Protein AF-A0A2J5HKT7-F1 (afdb_monomer)

Radius of gyration: 16.95 Å; Cα contacts (8 Å, |Δi|>4): 64; chains: 1; bounding box: 25×55×32 Å

Structure (mmCIF, N/CA/C/O backbone):
data_AF-A0A2J5HKT7-F1
#
_entry.id   AF-A0A2J5HKT7-F1
#
loop_
_atom_site.group_PDB
_atom_site.id
_atom_site.type_symbol
_atom_site.label_atom_id
_atom_site.label_alt_id
_atom_site.label_comp_id
_atom_site.label_asym_id
_atom_site.label_entity_id
_atom_site.label_seq_id
_atom_site.pdbx_PDB_ins_code
_atom_site.Cartn_x
_atom_site.Cartn_y
_atom_site.Cartn_z
_atom_site.occupancy
_atom_site.B_iso_or_equiv
_atom_site.auth_seq_id
_atom_site.auth_comp_id
_atom_site.auth_asym_id
_atom_site.auth_atom_id
_atom_site.pdbx_PDB_model_num
ATOM 1 N N . MET A 1 1 ? -6.148 47.589 18.302 1.00 57.72 1 MET A N 1
ATOM 2 C CA . MET A 1 1 ? -6.672 46.592 19.256 1.00 57.72 1 MET A CA 1
ATOM 3 C C . MET A 1 1 ? -7.956 46.094 18.620 1.00 57.72 1 MET A C 1
ATOM 5 O O . MET A 1 1 ? -8.938 46.808 18.666 1.00 57.72 1 MET A O 1
ATOM 9 N N . ASP A 1 2 ? -7.946 45.076 17.775 1.00 40.47 2 ASP A N 1
ATOM 10 C CA . ASP A 1 2 ? -7.436 43.724 18.003 1.00 40.47 2 ASP A CA 1
ATOM 11 C C . ASP A 1 2 ? -6.790 43.149 16.726 1.00 40.47 2 ASP A C 1
ATOM 13 O O . ASP A 1 2 ? -7.184 43.481 15.608 1.00 40.47 2 ASP A O 1
ATOM 17 N N . SER A 1 3 ? -5.754 42.342 16.924 1.00 51.41 3 SER A N 1
ATOM 18 C CA . SER A 1 3 ? -4.893 41.742 15.914 1.00 51.41 3 SER A CA 1
ATOM 19 C C . SER A 1 3 ? -5.202 40.252 15.850 1.00 51.41 3 SER A C 1
ATOM 21 O O . SER A 1 3 ? -4.935 39.544 16.813 1.00 51.41 3 SER A O 1
ATOM 23 N N . ALA A 1 4 ? -5.656 39.739 14.709 1.00 47.50 4 ALA A N 1
ATOM 24 C CA . ALA A 1 4 ? -5.588 38.304 14.442 1.00 47.50 4 ALA A CA 1
ATOM 25 C C . ALA A 1 4 ? -5.485 38.042 12.938 1.00 47.50 4 ALA A C 1
ATOM 27 O O . ALA A 1 4 ? -6.455 37.725 12.254 1.00 47.50 4 ALA A O 1
ATOM 28 N N . THR A 1 5 ? -4.267 38.159 12.412 1.00 51.62 5 THR A N 1
ATOM 29 C CA . THR A 1 5 ? -3.851 37.452 11.199 1.00 51.62 5 THR A CA 1
ATOM 30 C C . THR A 1 5 ? -3.888 35.952 11.484 1.00 51.62 5 THR A C 1
ATOM 32 O O . THR A 1 5 ? -2.881 35.351 11.852 1.00 51.62 5 THR A O 1
ATOM 35 N N . GLY A 1 6 ? -5.068 35.349 11.365 1.00 48.94 6 GLY A N 1
ATOM 36 C CA . GLY A 1 6 ? -5.215 33.902 11.323 1.00 48.94 6 GLY A CA 1
ATOM 37 C C . GLY A 1 6 ? -4.751 33.414 9.961 1.00 48.94 6 GLY A C 1
ATOM 38 O O . GLY A 1 6 ? -5.541 33.342 9.024 1.00 48.94 6 GLY A O 1
ATOM 39 N N . THR A 1 7 ? -3.459 33.126 9.820 1.00 46.09 7 THR A N 1
ATOM 40 C CA . THR A 1 7 ? -2.966 32.342 8.687 1.00 46.09 7 THR A CA 1
ATOM 41 C C . THR A 1 7 ? -3.723 31.021 8.670 1.00 46.09 7 THR A C 1
ATOM 43 O O . THR A 1 7 ? -3.567 30.195 9.570 1.00 46.09 7 THR A O 1
ATOM 46 N N . PHE A 1 8 ? -4.581 30.851 7.667 1.00 59.47 8 PHE A N 1
ATOM 47 C CA . PHE A 1 8 ? -5.263 29.603 7.379 1.00 59.47 8 PHE A CA 1
ATOM 48 C C . PHE A 1 8 ? -4.177 28.571 7.063 1.00 59.47 8 PHE A C 1
ATOM 50 O O . PHE A 1 8 ? -3.551 28.630 6.004 1.00 59.47 8 PHE A O 1
ATOM 57 N N . TYR A 1 9 ? -3.877 27.676 8.005 1.00 55.81 9 TYR A N 1
ATOM 58 C CA . TYR A 1 9 ? -3.084 26.493 7.688 1.00 55.81 9 TYR A CA 1
ATOM 59 C C . TYR A 1 9 ? -3.823 25.773 6.557 1.00 55.81 9 TYR A C 1
ATOM 61 O O . TYR A 1 9 ? -5.027 25.538 6.706 1.00 55.81 9 TYR A O 1
ATOM 69 N N . PRO A 1 10 ? -3.178 25.472 5.417 1.00 58.56 10 PRO A N 1
ATOM 70 C CA . PRO A 1 10 ? -3.860 24.754 4.359 1.00 58.56 10 PRO A CA 1
ATOM 71 C C . PRO A 1 10 ? -4.332 23.424 4.944 1.00 58.56 10 PRO A C 1
ATOM 73 O O . PRO A 1 10 ? -3.537 22.628 5.448 1.00 58.56 10 PRO A O 1
ATOM 76 N N . SER A 1 11 ? -5.647 23.215 4.919 1.00 69.81 11 SER A N 1
ATOM 77 C CA . SER A 1 11 ? -6.233 21.890 5.063 1.00 69.81 11 SER A CA 1
ATOM 78 C C . SER A 1 11 ? -5.466 20.938 4.148 1.00 69.81 11 SER A C 1
ATOM 80 O O . SER A 1 11 ? -5.208 21.298 2.998 1.00 69.81 11 SER A O 1
ATOM 82 N N . PHE A 1 12 ? -5.084 19.763 4.649 1.00 66.88 12 PHE A N 1
ATOM 83 C CA . PHE A 1 12 ? -4.406 18.751 3.840 1.00 66.88 12 PHE A CA 1
ATOM 84 C C . PHE A 1 12 ? -5.152 18.548 2.515 1.00 66.88 12 PHE A C 1
ATOM 86 O O . PHE A 1 12 ? -6.361 18.310 2.510 1.00 66.88 12 PHE A O 1
ATOM 93 N N . GLU A 1 13 ? -4.434 18.662 1.399 1.00 71.50 13 GLU A N 1
ATOM 94 C CA . GLU A 1 13 ? -4.978 18.352 0.084 1.00 71.50 13 GLU A CA 1
ATOM 95 C C . GLU A 1 13 ? -5.180 16.838 -0.002 1.00 71.50 13 GLU A C 1
ATOM 97 O O . GLU A 1 13 ? -4.227 16.060 0.103 1.00 71.50 13 GLU A O 1
ATOM 102 N N . MET A 1 14 ? -6.433 16.404 -0.147 1.00 67.12 14 MET A N 1
ATOM 103 C CA . MET A 1 14 ? -6.710 15.004 -0.437 1.00 67.12 14 MET A CA 1
ATOM 104 C C . MET A 1 14 ? -6.345 14.726 -1.890 1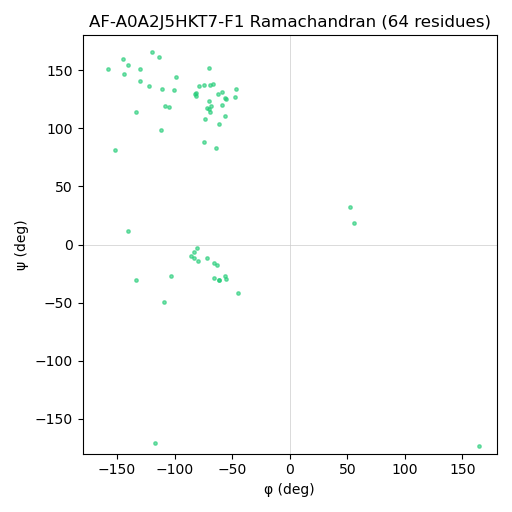.00 67.12 14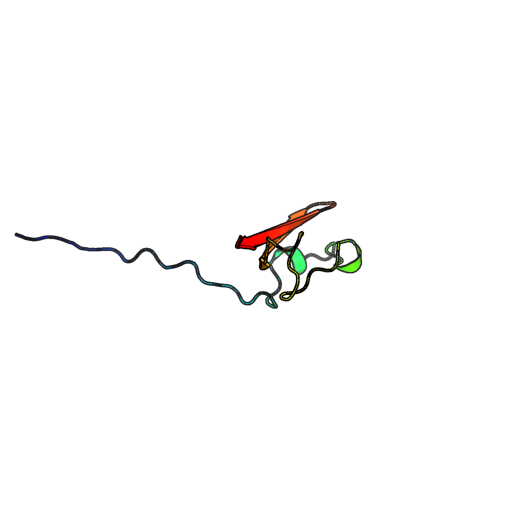 MET A C 1
ATOM 106 O O . MET A 1 14 ? -7.046 15.141 -2.809 1.00 67.12 14 MET A O 1
ATOM 110 N N . VAL A 1 15 ? -5.249 13.999 -2.077 1.00 70.75 15 VAL A N 1
ATOM 111 C CA . VAL A 1 15 ? -4.862 13.441 -3.372 1.00 70.75 15 VAL A CA 1
ATOM 112 C C . VAL A 1 15 ? -5.889 12.377 -3.773 1.00 70.75 15 VAL A C 1
ATOM 114 O O . VAL A 1 15 ? -6.323 11.584 -2.931 1.00 70.75 15 VAL A O 1
ATOM 117 N N . ASP A 1 16 ? -6.295 12.349 -5.048 1.00 74.50 16 ASP A N 1
ATOM 118 C CA . ASP A 1 16 ? -7.130 11.261 -5.563 1.00 74.50 16 ASP A CA 1
ATOM 119 C C . ASP A 1 16 ? -6.419 9.929 -5.292 1.00 74.50 16 ASP A C 1
ATOM 121 O O . ASP A 1 16 ? -5.278 9.740 -5.681 1.00 74.50 16 ASP A O 1
ATOM 125 N N . PHE A 1 17 ? -7.067 8.975 -4.634 1.00 71.44 17 PHE A N 1
ATOM 126 C CA . PHE A 1 17 ? -6.464 7.672 -4.357 1.00 71.44 17 PHE A CA 1
ATOM 127 C C . PHE A 1 17 ? -6.128 6.864 -5.623 1.00 71.44 17 PHE A C 1
ATOM 129 O O . PHE A 1 17 ? -5.311 5.954 -5.543 1.00 71.44 17 PHE A O 1
ATOM 136 N N . TYR A 1 18 ? -6.701 7.192 -6.788 1.00 73.94 18 TYR A N 1
ATOM 137 C CA . TYR A 1 18 ? -6.259 6.616 -8.066 1.00 73.94 18 TYR A CA 1
ATOM 138 C C . TYR A 1 18 ? -5.046 7.336 -8.663 1.00 73.94 18 TYR A C 1
ATOM 140 O O . TYR A 1 18 ? -4.438 6.826 -9.604 1.00 73.94 18 TYR A O 1
ATOM 148 N N . GLN A 1 19 ? -4.679 8.501 -8.129 1.00 79.00 19 GLN A N 1
ATOM 149 C CA . GLN A 1 19 ? -3.438 9.159 -8.487 1.00 79.00 19 GLN A CA 1
ATOM 150 C C . GLN A 1 19 ? -2.282 8.325 -7.945 1.00 79.00 19 GLN A C 1
ATOM 152 O O . GLN A 1 19 ? -2.138 8.135 -6.736 1.00 79.00 19 GLN A O 1
ATOM 157 N N . LEU A 1 20 ? -1.438 7.857 -8.861 1.00 72.19 20 LEU A N 1
ATOM 158 C CA . LEU A 1 20 ? -0.224 7.150 -8.494 1.00 72.19 20 LEU A CA 1
ATOM 159 C C . LEU A 1 20 ? 0.645 8.055 -7.619 1.00 72.19 20 LEU A C 1
ATOM 161 O O . LEU A 1 20 ? 0.913 9.213 -7.974 1.00 72.19 20 LEU A O 1
ATOM 165 N N . VAL A 1 21 ? 1.113 7.516 -6.496 1.00 78.25 21 VAL A N 1
ATOM 166 C CA . VAL A 1 21 ? 2.141 8.194 -5.700 1.00 78.25 21 VAL A CA 1
ATOM 167 C C . VAL A 1 21 ? 3.460 8.156 -6.467 1.00 78.25 21 VAL A C 1
ATOM 169 O O . VAL A 1 21 ? 3.696 7.243 -7.254 1.00 78.25 21 VAL A O 1
ATOM 172 N N . LYS A 1 22 ? 4.341 9.142 -6.247 1.00 78.75 22 LYS A N 1
ATOM 173 C CA . LYS A 1 22 ? 5.630 9.267 -6.958 1.00 78.75 22 LYS A CA 1
ATOM 174 C C . LYS A 1 22 ? 6.385 7.936 -7.054 1.00 78.75 22 LYS A C 1
ATOM 176 O O . LYS A 1 22 ? 6.937 7.617 -8.103 1.00 78.75 22 LYS A O 1
ATOM 181 N N . ASP A 1 23 ? 6.382 7.168 -5.972 1.00 77.00 23 ASP A N 1
ATOM 182 C CA . ASP A 1 23 ? 7.116 5.912 -5.899 1.00 77.00 23 ASP A CA 1
ATOM 183 C C . ASP A 1 23 ? 6.562 4.857 -6.874 1.00 77.00 23 ASP A C 1
ATOM 185 O O . ASP A 1 23 ? 7.313 4.014 -7.353 1.00 77.00 23 ASP A O 1
ATOM 189 N N . GLU A 1 24 ? 5.269 4.881 -7.207 1.00 79.62 24 GLU A N 1
ATOM 190 C CA . GLU A 1 24 ? 4.659 3.911 -8.132 1.00 79.62 24 GLU A CA 1
ATOM 191 C C . GLU A 1 24 ? 5.073 4.123 -9.592 1.00 79.62 24 GLU A C 1
ATOM 193 O O . GLU A 1 24 ? 4.859 3.243 -10.422 1.00 79.62 24 GLU A O 1
ATOM 198 N N . TYR A 1 25 ? 5.711 5.254 -9.900 1.00 84.19 25 TYR A N 1
ATOM 199 C CA . TYR A 1 25 ? 6.365 5.486 -11.188 1.00 84.19 25 TYR A CA 1
ATOM 200 C C . TYR A 1 25 ? 7.779 4.890 -11.256 1.00 84.19 25 TYR A C 1
ATOM 202 O O . TYR A 1 25 ? 8.409 4.934 -12.314 1.00 84.19 25 TYR A O 1
ATOM 210 N N . LEU A 1 26 ? 8.313 4.357 -10.150 1.00 86.44 26 LEU A N 1
ATOM 211 C CA . LEU A 1 26 ? 9.634 3.735 -10.153 1.00 86.44 26 LEU A CA 1
ATOM 212 C C . LEU A 1 26 ? 9.599 2.419 -10.949 1.00 86.44 26 LEU A C 1
ATOM 214 O O . LEU A 1 26 ? 8.695 1.613 -10.735 1.00 86.44 26 LEU A O 1
ATOM 218 N N . PRO A 1 27 ? 10.606 2.137 -11.798 1.00 84.56 27 PRO A N 1
ATOM 219 C CA . PRO A 1 27 ? 10.652 0.910 -12.603 1.00 84.56 27 PRO A CA 1
ATOM 220 C C . PRO A 1 27 ? 10.570 -0.391 -11.790 1.00 84.56 27 PRO A C 1
ATOM 222 O O . PRO A 1 27 ? 10.111 -1.417 -12.293 1.00 84.56 27 PRO A O 1
ATOM 225 N N . ASP A 1 28 ? 11.011 -0.349 -10.532 1.00 84.75 28 ASP A N 1
ATOM 226 C CA . ASP A 1 28 ? 11.017 -1.502 -9.631 1.00 84.75 28 ASP A CA 1
ATOM 227 C C . ASP A 1 28 ? 9.694 -1.702 -8.881 1.00 84.75 28 ASP A C 1
ATOM 229 O O . ASP A 1 28 ? 9.497 -2.749 -8.246 1.00 84.75 28 ASP A O 1
ATOM 233 N N . TYR A 1 29 ? 8.774 -0.734 -8.958 1.00 85.94 29 TYR A N 1
ATOM 234 C CA . TYR A 1 29 ? 7.434 -0.894 -8.420 1.00 85.94 29 TYR A CA 1
ATOM 235 C C . TYR A 1 29 ? 6.655 -1.898 -9.267 1.00 85.94 29 TYR A C 1
ATOM 237 O O . TYR A 1 29 ? 6.479 -1.732 -10.473 1.00 85.94 29 TYR A O 1
ATOM 245 N N . LYS A 1 30 ? 6.151 -2.950 -8.619 1.00 87.94 30 LYS A N 1
ATOM 246 C CA . LYS A 1 30 ? 5.228 -3.899 -9.241 1.00 87.94 30 LYS A CA 1
ATOM 247 C C . LYS A 1 30 ? 4.063 -4.151 -8.297 1.00 87.94 30 LYS A C 1
ATOM 249 O O . LYS A 1 30 ? 4.257 -4.687 -7.208 1.00 87.94 30 LYS A O 1
ATOM 254 N N . ALA A 1 31 ? 2.867 -3.723 -8.698 1.00 85.31 31 ALA A N 1
ATOM 255 C CA . ALA A 1 31 ? 1.667 -3.797 -7.862 1.00 85.31 31 ALA A CA 1
ATOM 256 C C . ALA A 1 31 ? 1.295 -5.243 -7.478 1.00 85.31 31 ALA A C 1
ATOM 258 O O . ALA A 1 31 ? 0.793 -5.473 -6.384 1.00 85.31 31 ALA A O 1
ATOM 259 N N . ASP A 1 32 ? 1.604 -6.213 -8.342 1.00 88.44 32 ASP A N 1
ATOM 260 C CA . ASP A 1 32 ? 1.388 -7.652 -8.130 1.00 88.44 32 ASP A CA 1
ATOM 261 C C . ASP A 1 32 ? 2.235 -8.259 -6.995 1.00 88.44 32 ASP A C 1
ATOM 263 O O . ASP A 1 32 ? 1.919 -9.339 -6.500 1.00 88.44 32 ASP A O 1
ATOM 267 N N . ARG A 1 33 ? 3.288 -7.564 -6.541 1.00 89.50 33 ARG A N 1
ATOM 268 C CA . ARG A 1 33 ? 4.102 -7.964 -5.380 1.00 89.50 33 ARG A CA 1
ATOM 269 C C . ARG A 1 33 ? 3.460 -7.615 -4.042 1.00 89.50 33 ARG A C 1
ATOM 271 O O . ARG A 1 33 ? 3.931 -8.085 -3.007 1.00 89.50 33 ARG A O 1
ATOM 278 N N . PHE A 1 34 ? 2.434 -6.771 -4.043 1.00 88.31 34 PHE A N 1
ATOM 279 C CA . PHE A 1 34 ? 1.791 -6.279 -2.833 1.00 88.31 34 PHE A CA 1
ATOM 280 C C . PHE A 1 34 ? 0.364 -6.798 -2.722 1.00 88.31 34 PHE A C 1
ATOM 282 O O . PHE A 1 34 ? -0.254 -7.238 -3.689 1.00 88.31 34 PHE A O 1
ATOM 289 N N . TYR A 1 35 ? -0.175 -6.736 -1.507 1.00 86.88 35 TYR A N 1
ATOM 290 C CA . TYR A 1 35 ? -1.568 -7.083 -1.287 1.00 86.88 35 TYR A CA 1
ATOM 291 C C . TYR A 1 35 ? -2.483 -6.123 -2.073 1.00 86.88 35 TYR A C 1
ATOM 293 O O . TYR A 1 35 ? -2.320 -4.907 -1.934 1.00 86.88 35 TYR A O 1
ATOM 301 N N . PRO A 1 36 ? -3.452 -6.621 -2.865 1.00 85.69 36 PRO A N 1
ATOM 302 C CA . PRO A 1 36 ? -4.346 -5.757 -3.624 1.00 85.69 36 PRO A CA 1
ATOM 303 C C . PRO A 1 36 ? -5.290 -5.016 -2.667 1.00 85.69 36 PRO A C 1
ATOM 305 O O . PRO A 1 36 ? -6.126 -5.621 -1.992 1.00 85.69 36 PRO A O 1
ATOM 308 N N . VAL A 1 37 ? -5.150 -3.692 -2.599 1.00 85.38 37 VAL A N 1
ATOM 309 C CA . VAL A 1 37 ? -6.007 -2.806 -1.800 1.00 85.38 37 VAL A CA 1
ATOM 310 C C . VAL A 1 37 ? -6.854 -1.953 -2.736 1.00 85.38 37 VAL A C 1
ATOM 312 O O . VAL A 1 37 ? -6.339 -1.385 -3.695 1.00 85.38 37 VAL A O 1
ATOM 315 N N . THR A 1 38 ? -8.149 -1.847 -2.439 1.00 81.06 38 THR A N 1
ATOM 316 C CA . THR A 1 38 ? -9.101 -0.984 -3.154 1.00 81.06 38 THR A CA 1
ATOM 317 C C . THR A 1 38 ? -9.704 0.048 -2.196 1.00 81.06 38 THR A C 1
ATOM 319 O O . THR A 1 38 ? -9.582 -0.090 -0.978 1.00 81.06 38 THR A O 1
ATOM 322 N N . ARG A 1 39 ? -10.358 1.091 -2.720 1.00 72.44 39 ARG A N 1
ATOM 323 C CA . ARG A 1 39 ? -11.007 2.140 -1.903 1.00 72.44 39 ARG A CA 1
ATOM 324 C C . ARG A 1 39 ? -12.115 1.595 -1.002 1.00 72.44 39 ARG A C 1
ATOM 326 O O . ARG A 1 39 ? -12.371 2.126 0.072 1.00 72.44 39 ARG A O 1
ATOM 333 N N . GLU A 1 40 ? -12.778 0.539 -1.452 1.00 80.31 40 GLU A N 1
ATOM 334 C CA . GLU A 1 40 ? -13.893 -0.115 -0.766 1.00 80.31 40 GLU A CA 1
ATOM 335 C C . GLU A 1 40 ? -13.407 -1.066 0.335 1.00 80.31 40 GLU A C 1
ATOM 337 O O . GLU A 1 40 ? -14.203 -1.665 1.058 1.00 80.31 40 GLU A O 1
ATOM 342 N N . ARG A 1 41 ? -12.087 -1.224 0.472 1.00 84.88 41 ARG A N 1
ATOM 343 C CA . ARG A 1 41 ? -11.478 -2.095 1.461 1.00 84.88 41 ARG A CA 1
ATOM 344 C C . ARG A 1 41 ? -11.640 -1.498 2.857 1.00 84.88 41 ARG A C 1
ATOM 346 O O . ARG A 1 41 ? -11.055 -0.464 3.186 1.00 84.88 41 ARG A O 1
ATOM 353 N N . VAL A 1 42 ? -12.352 -2.229 3.707 1.00 89.06 42 VAL A N 1
ATOM 354 C CA . VAL A 1 42 ? -12.326 -2.037 5.157 1.00 89.06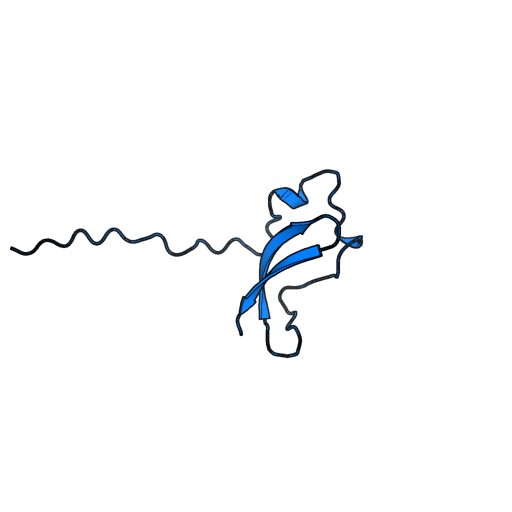 42 VAL A CA 1
ATOM 355 C C . VAL A 1 42 ? -11.509 -3.173 5.764 1.00 89.06 42 VAL A C 1
ATOM 357 O O . VAL A 1 42 ? -11.835 -4.348 5.603 1.00 89.06 42 VAL A O 1
ATOM 360 N N . PHE A 1 43 ? -10.403 -2.845 6.426 1.00 87.94 43 PHE A N 1
ATOM 361 C CA . PHE A 1 43 ? -9.599 -3.839 7.129 1.00 87.94 43 PHE A CA 1
ATOM 362 C C . PHE A 1 43 ? -10.188 -4.120 8.508 1.00 87.94 43 PHE A C 1
ATOM 364 O O . PHE A 1 43 ? -10.437 -3.197 9.286 1.00 87.94 43 PHE A O 1
ATOM 371 N N . GLN A 1 44 ? -10.373 -5.411 8.804 1.00 88.75 44 GLN A N 1
ATOM 372 C CA . GLN A 1 44 ? -10.935 -5.903 10.068 1.00 88.75 44 GLN A CA 1
ATOM 373 C C . GLN A 1 44 ? -12.279 -5.249 10.431 1.00 88.75 44 GLN A C 1
ATOM 375 O O . GLN A 1 44 ? -12.520 -4.996 11.607 1.00 88.75 44 GLN A O 1
ATOM 380 N N . ASP A 1 45 ? -13.094 -4.897 9.432 1.00 87.75 45 ASP A N 1
ATOM 381 C CA . ASP A 1 45 ? -14.392 -4.219 9.591 1.00 87.75 45 ASP A CA 1
ATOM 382 C C . ASP A 1 45 ? -14.344 -2.891 10.371 1.00 87.75 45 ASP A C 1
ATOM 384 O O . ASP A 1 45 ? -15.364 -2.407 10.857 1.00 87.75 45 ASP A 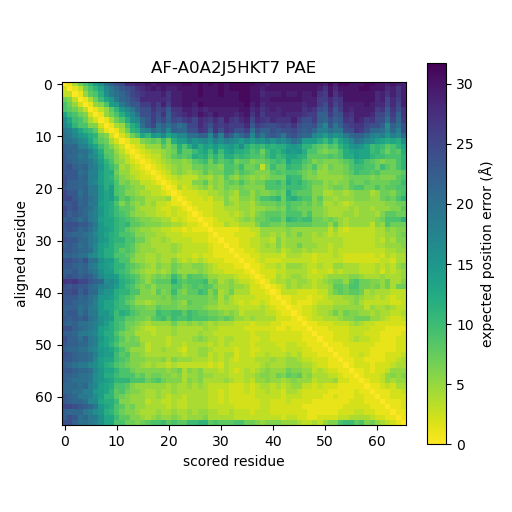O 1
ATOM 388 N N . ARG A 1 46 ? -13.153 -2.287 10.499 1.00 90.19 46 ARG A N 1
ATOM 389 C CA . ARG A 1 46 ? -12.927 -1.079 11.308 1.00 90.19 46 ARG A CA 1
ATOM 390 C C . ARG A 1 46 ? -12.108 -0.006 10.613 1.00 90.19 46 ARG A C 1
ATOM 392 O O . ARG A 1 46 ? -12.293 1.165 10.893 1.00 90.19 46 ARG A O 1
ATOM 399 N N . HIS A 1 47 ? -11.192 -0.384 9.730 1.00 91.00 47 HIS A N 1
ATOM 400 C CA . HIS A 1 47 ? -10.235 0.561 9.162 1.00 91.00 47 HIS A CA 1
ATOM 401 C C . HIS A 1 47 ? -10.516 0.768 7.683 1.00 91.00 47 HIS A C 1
ATOM 403 O O . HIS A 1 47 ? -10.115 -0.044 6.845 1.00 91.00 47 HIS A O 1
ATOM 409 N N . GLN A 1 48 ? -11.220 1.849 7.359 1.00 90.56 48 GLN A N 1
ATOM 410 C CA . GLN A 1 48 ? -11.478 2.212 5.974 1.00 90.56 48 GLN A CA 1
ATOM 411 C C . GLN A 1 48 ? -10.270 2.932 5.387 1.00 90.56 48 GLN A C 1
ATOM 413 O O . GLN A 1 48 ? -9.804 3.933 5.931 1.00 90.56 48 GLN A O 1
ATOM 418 N N . ILE A 1 49 ? -9.797 2.445 4.245 1.00 89.25 49 ILE A N 1
ATOM 419 C CA . ILE A 1 49 ? -8.654 3.026 3.550 1.00 89.25 49 ILE A CA 1
ATOM 420 C C . ILE A 1 49 ? -9.045 4.346 2.865 1.00 89.25 49 ILE A C 1
ATOM 422 O O . ILE A 1 49 ? -10.098 4.446 2.239 1.00 89.25 49 ILE A O 1
ATOM 426 N N . ILE A 1 50 ? -8.176 5.356 2.978 1.00 87.31 50 ILE A N 1
ATOM 427 C CA . ILE A 1 50 ? -8.365 6.698 2.404 1.00 87.31 50 ILE A CA 1
ATOM 428 C C . ILE A 1 50 ? -7.414 6.963 1.237 1.00 87.31 50 ILE A C 1
ATOM 430 O O . ILE A 1 50 ? -7.861 7.442 0.199 1.00 87.31 50 ILE A O 1
ATOM 434 N N . ALA A 1 51 ? -6.115 6.695 1.413 1.00 84.56 51 ALA A N 1
ATOM 435 C CA . ALA A 1 51 ? -5.058 7.024 0.449 1.00 84.56 51 ALA A CA 1
ATOM 436 C C . ALA A 1 51 ? -3.820 6.142 0.659 1.00 84.56 51 ALA A C 1
ATOM 438 O O . ALA A 1 51 ? -3.527 5.729 1.787 1.00 84.56 51 ALA A O 1
ATOM 439 N N . LYS A 1 52 ? -3.066 5.880 -0.414 1.00 85.62 52 LYS A N 1
ATOM 440 C CA . LYS A 1 52 ? -1.737 5.267 -0.318 1.00 85.62 52 LYS A CA 1
ATOM 441 C C . LYS A 1 52 ? -0.715 6.322 0.097 1.00 85.62 52 LYS A C 1
ATOM 443 O O . LYS A 1 52 ? -0.719 7.424 -0.436 1.00 85.62 52 LYS A O 1
ATOM 448 N N . LEU A 1 53 ? 0.170 5.974 1.028 1.00 85.88 53 LEU A N 1
ATOM 449 C CA . LEU A 1 53 ? 1.244 6.858 1.495 1.00 85.88 53 LEU A CA 1
ATOM 450 C C . LEU A 1 53 ? 2.610 6.493 0.906 1.00 85.88 53 LEU A C 1
ATOM 452 O O . LEU A 1 53 ? 3.471 7.355 0.792 1.00 85.88 53 LEU A O 1
ATOM 456 N N . GLY A 1 54 ? 2.817 5.225 0.542 1.00 85.44 54 GLY A N 1
ATOM 457 C CA . GLY A 1 54 ? 4.065 4.756 -0.062 1.00 85.44 54 GLY A CA 1
ATOM 458 C C . GLY A 1 54 ? 4.206 3.237 -0.030 1.00 85.44 54 GLY A C 1
ATOM 459 O O . GLY A 1 54 ? 3.279 2.517 0.361 1.00 85.44 54 GLY A O 1
ATOM 460 N N . PHE A 1 55 ? 5.374 2.738 -0.430 1.00 86.75 55 PHE A N 1
ATOM 461 C CA . PHE A 1 55 ? 5.746 1.328 -0.300 1.00 86.75 55 PHE A CA 1
ATOM 462 C C . PHE A 1 55 ? 7.217 1.166 0.096 1.00 86.75 55 PHE A C 1
ATOM 464 O O . PHE A 1 55 ? 8.043 2.040 -0.145 1.00 86.75 55 PHE A O 1
ATOM 471 N N . GLY A 1 56 ? 7.528 0.040 0.728 1.00 85.62 56 GLY A N 1
ATOM 472 C CA . GLY A 1 56 ? 8.886 -0.428 0.985 1.00 85.62 56 GLY A CA 1
ATOM 473 C C . GLY A 1 56 ? 9.147 -1.750 0.267 1.00 85.62 56 GLY A C 1
ATOM 474 O O . GLY A 1 56 ? 8.321 -2.223 -0.512 1.00 85.62 56 GLY A O 1
ATOM 475 N N . SER A 1 57 ? 10.276 -2.393 0.568 1.00 85.56 57 SER A N 1
ATOM 476 C CA . SER A 1 57 ? 10.701 -3.630 -0.108 1.00 85.56 57 SER A CA 1
ATOM 477 C C . SER A 1 57 ? 9.672 -4.768 -0.067 1.00 85.56 57 SER A C 1
ATOM 479 O O . SER A 1 57 ? 9.645 -5.595 -0.97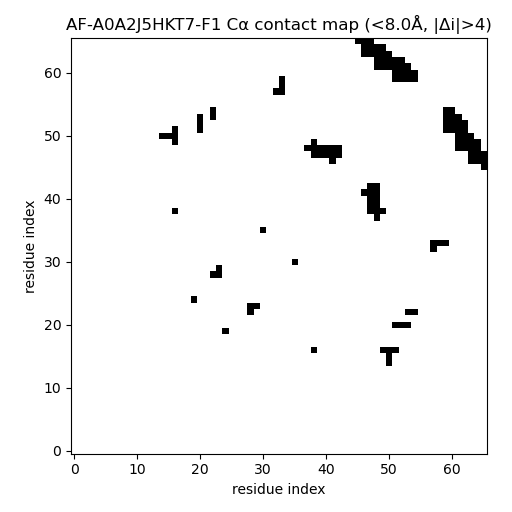3 1.00 85.56 57 SER A O 1
ATOM 481 N N . SER A 1 58 ? 8.840 -4.828 0.976 1.00 86.25 58 SER A N 1
ATOM 482 C CA . SER A 1 58 ? 7.852 -5.898 1.182 1.00 86.25 58 SER A CA 1
ATOM 483 C C . SER A 1 58 ? 6.509 -5.411 1.737 1.00 86.25 58 SER A C 1
ATOM 485 O O . SER A 1 58 ? 5.687 -6.221 2.163 1.00 86.25 58 SER A O 1
ATOM 487 N N . SER A 1 59 ? 6.264 -4.100 1.765 1.00 88.38 59 SER A N 1
ATOM 488 C CA . SER A 1 59 ? 5.061 -3.533 2.380 1.00 88.38 59 SER A CA 1
ATOM 489 C C . SER A 1 59 ? 4.544 -2.302 1.646 1.00 88.38 59 SER A C 1
ATOM 491 O O . SER A 1 59 ? 5.272 -1.628 0.925 1.00 88.38 59 SER A O 1
ATOM 493 N 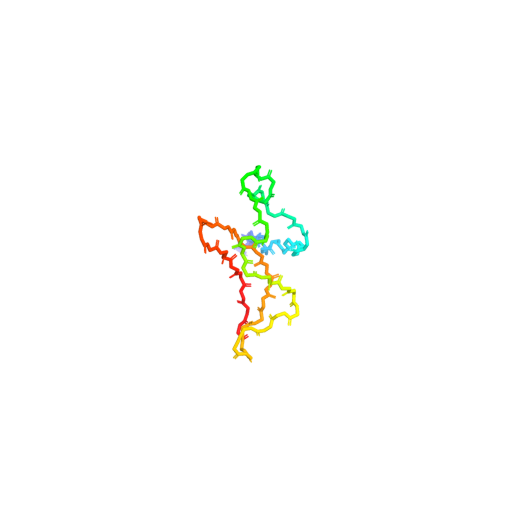N . THR A 1 60 ? 3.270 -1.991 1.867 1.00 89.75 60 THR A N 1
ATOM 494 C CA . THR A 1 60 ? 2.624 -0.741 1.446 1.00 89.75 60 THR A CA 1
ATOM 495 C C . THR A 1 60 ? 2.062 -0.036 2.668 1.00 89.75 60 THR A C 1
ATOM 497 O O . THR A 1 60 ? 1.421 -0.686 3.495 1.00 89.75 60 THR A O 1
ATOM 500 N N . ASN A 1 61 ? 2.246 1.277 2.751 1.00 89.69 61 ASN A N 1
ATOM 501 C CA . ASN A 1 61 ? 1.695 2.103 3.820 1.00 89.69 61 ASN A CA 1
ATOM 502 C C . ASN A 1 61 ? 0.435 2.816 3.326 1.00 89.69 61 ASN A C 1
ATOM 504 O O . ASN A 1 61 ? 0.437 3.412 2.245 1.00 89.69 61 ASN A O 1
ATOM 508 N N . TRP A 1 62 ? -0.622 2.779 4.134 1.00 90.00 62 TRP A N 1
ATOM 509 C CA . TRP A 1 62 ? -1.929 3.346 3.812 1.00 90.00 62 TRP A CA 1
ATOM 510 C C . TRP A 1 62 ? -2.422 4.235 4.949 1.00 90.00 62 TRP A C 1
ATOM 512 O O . TRP A 1 62 ? -2.267 3.894 6.121 1.00 90.00 62 TRP A O 1
ATOM 522 N N . LEU A 1 63 ? -3.051 5.352 4.595 1.00 88.31 63 LEU A N 1
ATOM 523 C CA . LEU A 1 63 ? -3.843 6.150 5.520 1.00 88.31 63 LEU A CA 1
ATOM 524 C C . LEU A 1 63 ? -5.229 5.516 5.648 1.00 88.31 63 LEU A C 1
ATOM 526 O O . LEU A 1 63 ? -5.880 5.252 4.633 1.00 88.31 63 LEU A O 1
ATOM 530 N N . ALA A 1 64 ? -5.689 5.310 6.879 1.00 90.44 64 ALA A N 1
ATOM 531 C CA . ALA A 1 64 ? -7.012 4.774 7.170 1.00 90.44 64 ALA A CA 1
ATOM 532 C C . ALA A 1 64 ? -7.745 5.631 8.206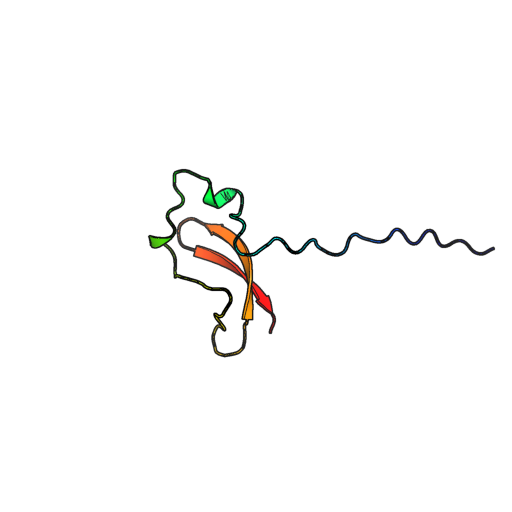 1.00 90.44 64 ALA A C 1
ATOM 534 O O . ALA A 1 64 ? -7.113 6.240 9.071 1.00 90.44 64 ALA A O 1
ATOM 535 N N . ARG A 1 65 ? -9.079 5.647 8.127 1.00 88.81 65 ARG A N 1
ATOM 536 C CA . ARG A 1 65 ? -9.951 6.117 9.210 1.00 88.81 65 ARG A CA 1
ATOM 537 C C . ARG A 1 65 ? -10.491 4.930 9.997 1.00 88.81 65 ARG A C 1
ATOM 539 O O . ARG A 1 65 ? -10.781 3.891 9.400 1.00 88.81 65 ARG A O 1
ATOM 546 N N . ASN A 1 66 ? -10.624 5.124 11.303 1.00 85.62 66 ASN A N 1
ATOM 547 C CA . ASN A 1 66 ? -11.383 4.238 12.184 1.00 85.62 66 ASN A CA 1
ATOM 548 C C . ASN A 1 66 ? -12.871 4.587 12.151 1.00 85.62 66 ASN A C 1
ATOM 550 O O . ASN A 1 66 ? -13.183 5.752 11.806 1.00 85.62 66 ASN A O 1
#

Organism: NCBI:txid482145

Foldseek 3Di:
DDDDPPPPPDDDDQDDQPPDDPQCPDPPDDPVLEDDDDQCDDPPVAWGFRHWPAADPRYTDTDTDD

Sequence (66 aa):
MDSATGTFYPSFEMVDFYQLVKDEYLPDYKADRFYPVTRERVFQDRHQIIAKLGFGSSSTNWLARN

Mean predicted aligned error: 9.64 Å

pLDDT: mean 78.62, std 13.1, range [40.47, 91.0]

Solvent-accessible surface area (backbone atoms only — not comparable to full-atom values): 4602 Å² total; per-residue (Å²): 139,84,88,76,88,72,76,76,71,79,72,82,81,82,67,60,62,86,54,76,54,78,69,65,74,38,91,85,53,55,75,86,82,48,84,91,80,56,75,85,40,50,52,92,86,48,35,39,44,66,36,77,74,50,70,60,101,88,49,73,44,67,44,61,45,116

Secondary structure (DSSP, 8-state):
--------PPPPP---TTSPPGGGGSTT--GGGS----TT-EETTTEEEEEEEEE-SS-EEEEEE-

Nearest PDB structures (foldseek):
  6eir-assembly2_B  TM=7.842E-01  e=8.533E-02  Homo sapiens
  6fyk-assembly1_A  TM=8.44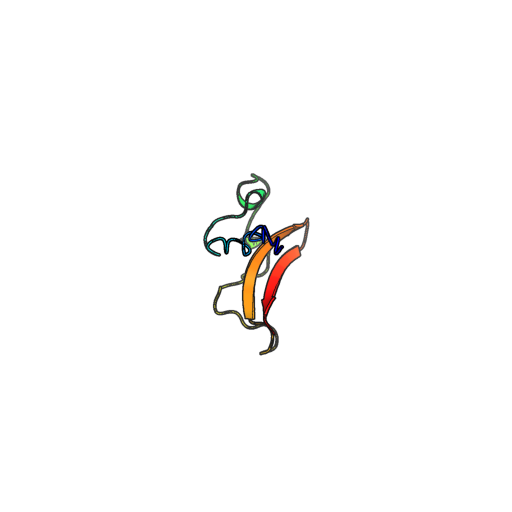0E-01  e=2.392E-01  Homo sapiens
  2vx3-assembly3_C  TM=7.677E-01  e=1.817E-01  Homo sapi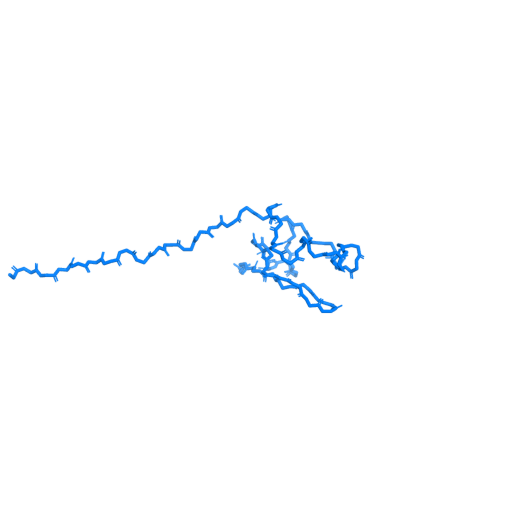ens
  4mq2-assembly1_A  TM=7.766E-01  e=2.233E-01  Homo sapiens
  7z5n-assembly4_D  TM=6.804E-01  e=1.289E-01  Homo sapiens